Protein AF-A0A538LQ64-F1 (afdb_monomer_lite)

Sequence (59 aa):
RSADADALLSRAVDRLPLSGRGRARVARAARTIAALAGAEQVHAEHVAEALAYRPNALE

Radius of gyration: 10.89 Å; chains: 1; bounding box: 21×21×30 Å

Secondary structure (DSSP, 8-state):
--HHHHHHHHHHHHHS---HHHHHHHHHHHHHHHHHTT-SS--HHHHHHHHHTPPP---

Foldseek 3Di:
DDPLLVVLLVVCVVVPVQDPVNSVQLVVQQVVQCVVVVHPDRDNVSSVVSVVPDDDPPD

Structure (mmCIF, N/CA/C/O backbone):
data_AF-A0A538LQ64-F1
#
_entry.id   AF-A0A538LQ64-F1
#
loop_
_atom_site.group_PDB
_atom_site.id
_atom_site.type_symbol
_atom_site.label_atom_id
_atom_site.label_alt_id
_atom_site.label_comp_id
_atom_site.label_asym_id
_atom_site.label_entity_id
_atom_site.label_seq_id
_atom_site.pdbx_PDB_ins_code
_atom_site.Cartn_x
_atom_site.Cartn_y
_atom_site.Cartn_z
_atom_site.occupancy
_atom_site.B_iso_or_equiv
_atom_site.auth_seq_id
_atom_site.auth_comp_id
_atom_site.auth_asym_id
_atom_site.auth_atom_id
_atom_site.pdbx_PDB_model_num
ATOM 1 N N . ARG A 1 1 ? 0.633 -3.349 9.073 1.00 89.69 1 ARG A N 1
ATOM 2 C CA . ARG A 1 1 ? -0.097 -3.592 7.806 1.00 89.69 1 ARG A CA 1
ATOM 3 C C . ARG A 1 1 ? -1.037 -4.742 8.087 1.00 89.69 1 ARG A C 1
ATOM 5 O O . ARG A 1 1 ? -0.641 -5.609 8.855 1.00 89.69 1 ARG A O 1
ATOM 12 N N . SER A 1 2 ? -2.243 -4.732 7.531 1.00 96.12 2 SER A N 1
ATOM 13 C CA . SER A 1 2 ? -3.082 -5.928 7.556 1.00 96.12 2 SER A CA 1
ATOM 14 C C . SER A 1 2 ? -2.459 -7.034 6.699 1.00 96.12 2 SER A C 1
ATOM 16 O O . SER A 1 2 ? -1.651 -6.754 5.807 1.00 96.12 2 SER A O 1
ATOM 18 N N . ALA A 1 3 ? -2.874 -8.280 6.936 1.00 96.19 3 ALA A N 1
ATOM 19 C CA . ALA A 1 3 ? -2.466 -9.418 6.113 1.00 96.19 3 ALA A CA 1
ATOM 20 C C . ALA A 1 3 ? -2.776 -9.183 4.621 1.00 96.19 3 ALA A C 1
ATOM 22 O O . ALA A 1 3 ? -1.929 -9.439 3.766 1.00 96.19 3 ALA A O 1
ATOM 23 N N . ASP A 1 4 ? -3.936 -8.597 4.310 1.00 96.31 4 ASP A N 1
ATOM 24 C CA . ASP A 1 4 ? -4.330 -8.277 2.932 1.00 96.31 4 ASP A CA 1
ATOM 25 C C . ASP A 1 4 ? -3.432 -7.218 2.288 1.00 96.31 4 ASP A C 1
ATOM 27 O O . ASP A 1 4 ? -3.107 -7.304 1.103 1.00 96.31 4 ASP A O 1
ATOM 31 N N . ALA A 1 5 ? -2.982 -6.228 3.065 1.00 96.62 5 ALA A N 1
ATOM 32 C CA . ALA A 1 5 ? -2.055 -5.210 2.586 1.00 96.62 5 ALA A CA 1
ATOM 33 C C . ALA A 1 5 ? -0.675 -5.803 2.255 1.00 96.62 5 ALA A C 1
ATOM 35 O O . ALA A 1 5 ? -0.037 -5.394 1.280 1.00 96.62 5 ALA A O 1
ATOM 36 N N . ASP A 1 6 ? -0.205 -6.767 3.051 1.00 95.50 6 ASP A N 1
ATOM 37 C CA . ASP A 1 6 ? 1.039 -7.489 2.774 1.00 95.50 6 ASP A CA 1
ATOM 38 C C . ASP A 1 6 ? 0.899 -8.425 1.567 1.00 95.50 6 ASP A C 1
ATOM 40 O O . ASP A 1 6 ? 1.770 -8.418 0.691 1.00 95.50 6 ASP A O 1
ATOM 44 N N . ALA A 1 7 ? -0.221 -9.143 1.454 1.00 96.12 7 ALA A N 1
ATOM 45 C CA . ALA A 1 7 ? -0.519 -9.991 0.303 1.00 96.12 7 ALA A CA 1
ATOM 46 C C . ALA A 1 7 ? -0.604 -9.182 -1.001 1.00 96.12 7 ALA A C 1
ATOM 48 O O . ALA A 1 7 ? -0.026 -9.580 -2.016 1.00 96.12 7 ALA A O 1
ATOM 49 N N . LEU A 1 8 ? -1.275 -8.024 -0.982 1.00 95.81 8 LEU A N 1
ATOM 50 C CA . LEU A 1 8 ? -1.370 -7.144 -2.145 1.00 95.81 8 LEU A CA 1
ATOM 51 C C . LEU A 1 8 ? 0.003 -6.609 -2.558 1.00 95.81 8 LEU A C 1
ATOM 53 O O . LEU A 1 8 ? 0.346 -6.671 -3.738 1.00 95.81 8 LEU A O 1
ATOM 57 N N . LEU A 1 9 ? 0.809 -6.126 -1.605 1.00 92.44 9 LEU A N 1
ATOM 58 C CA . LEU A 1 9 ? 2.146 -5.628 -1.924 1.00 92.44 9 LEU A CA 1
ATOM 59 C C . LEU A 1 9 ? 3.043 -6.736 -2.490 1.00 92.44 9 LEU A C 1
ATOM 61 O O . LEU A 1 9 ? 3.793 -6.472 -3.425 1.00 92.44 9 LEU A O 1
ATOM 65 N N . SER A 1 10 ? 2.966 -7.958 -1.952 1.00 92.44 10 SER A N 1
ATOM 66 C CA . SER A 1 10 ? 3.723 -9.101 -2.480 1.00 92.44 10 SER A CA 1
ATOM 67 C C . SER A 1 10 ? 3.339 -9.392 -3.930 1.00 92.44 10 SER A C 1
ATOM 69 O O . SER A 1 10 ? 4.195 -9.355 -4.807 1.00 92.44 10 SER A O 1
ATOM 71 N N . ARG A 1 11 ? 2.038 -9.548 -4.208 1.00 93.88 11 ARG A N 1
ATOM 72 C CA . ARG A 1 11 ? 1.529 -9.791 -5.570 1.00 93.88 11 ARG A CA 1
ATOM 73 C C . ARG A 1 11 ? 1.895 -8.666 -6.539 1.00 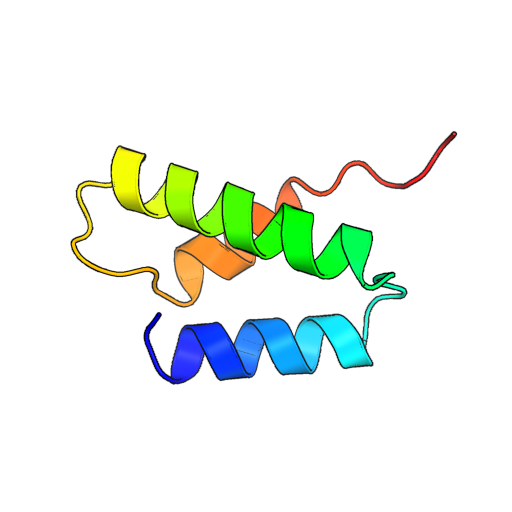93.88 11 ARG A C 1
ATOM 75 O O . ARG A 1 11 ? 2.134 -8.914 -7.717 1.00 93.88 11 ARG A O 1
ATOM 82 N N . ALA A 1 12 ? 1.915 -7.424 -6.059 1.00 91.31 12 ALA A N 1
ATOM 83 C CA . ALA A 1 12 ? 2.321 -6.276 -6.858 1.00 91.31 12 ALA A CA 1
ATOM 84 C C . ALA A 1 12 ? 3.813 -6.322 -7.213 1.00 91.31 12 ALA A C 1
ATOM 86 O O . ALA A 1 12 ? 4.163 -5.963 -8.330 1.00 91.31 12 ALA A O 1
ATOM 87 N N . VAL A 1 13 ? 4.681 -6.782 -6.307 1.00 88.56 13 VAL A N 1
ATOM 88 C CA . VAL A 1 13 ? 6.115 -6.988 -6.584 1.00 88.56 13 VAL A CA 1
ATOM 89 C C . VAL A 1 13 ? 6.338 -8.102 -7.605 1.00 88.56 13 VAL A C 1
ATOM 91 O O . VAL A 1 13 ? 7.227 -7.969 -8.436 1.00 88.56 13 VAL A O 1
ATOM 94 N N . ASP A 1 14 ? 5.509 -9.147 -7.595 1.00 87.81 14 ASP A N 1
ATOM 95 C CA . ASP A 1 14 ? 5.615 -10.239 -8.573 1.00 87.81 14 ASP A CA 1
ATOM 96 C C . ASP A 1 14 ? 5.169 -9.812 -9.983 1.00 87.81 14 ASP A C 1
ATOM 98 O O . ASP A 1 14 ? 5.676 -10.313 -10.985 1.00 87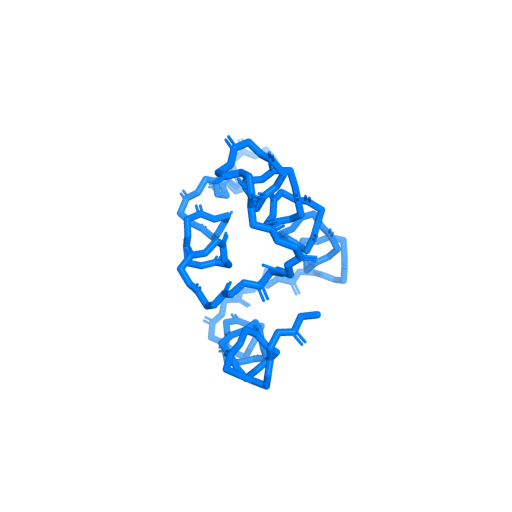.81 14 ASP A O 1
ATOM 102 N N . ARG A 1 15 ? 4.197 -8.893 -10.078 1.00 89.19 15 ARG A N 1
ATOM 103 C CA . ARG A 1 15 ? 3.587 -8.474 -11.356 1.00 89.19 15 ARG A CA 1
ATOM 104 C C . ARG A 1 15 ? 4.164 -7.195 -11.945 1.00 89.19 15 ARG A C 1
ATOM 106 O O . ARG A 1 15 ? 4.059 -6.974 -13.147 1.00 89.19 15 ARG A O 1
ATOM 113 N N . LEU A 1 16 ? 4.708 -6.321 -11.109 1.00 85.88 16 LEU A N 1
ATOM 114 C CA . LEU A 1 16 ? 5.282 -5.046 -11.518 1.00 85.88 16 LEU A CA 1
ATOM 115 C C . LEU A 1 16 ? 6.800 -5.123 -11.344 1.00 85.88 16 LEU A C 1
ATOM 117 O O . LEU A 1 16 ? 7.251 -5.661 -10.337 1.00 85.88 16 LEU A O 1
ATOM 121 N N . PRO A 1 17 ? 7.608 -4.518 -12.234 1.00 83.88 17 PRO A N 1
ATOM 122 C CA . PRO A 1 17 ? 9.064 -4.474 -12.088 1.00 83.88 17 PRO A CA 1
ATOM 123 C C . PRO A 1 17 ? 9.474 -3.494 -10.973 1.00 83.88 17 PRO A C 1
ATOM 125 O O . PRO A 1 17 ? 10.053 -2.430 -11.208 1.00 83.88 17 PRO A O 1
ATOM 128 N N . LEU A 1 18 ? 9.116 -3.808 -9.729 1.00 82.88 18 LEU A N 1
ATOM 129 C CA . LEU A 1 18 ? 9.485 -3.040 -8.552 1.00 82.88 18 LEU A CA 1
ATOM 130 C C . LEU A 1 18 ? 10.883 -3.452 -8.118 1.00 82.88 18 LEU A C 1
ATOM 132 O O . LEU A 1 18 ? 11.090 -4.526 -7.560 1.00 82.88 18 LEU A O 1
ATOM 136 N N . SER A 1 19 ? 11.843 -2.544 -8.279 1.00 89.19 19 SER A N 1
ATOM 137 C CA . SER A 1 19 ? 13.102 -2.668 -7.546 1.00 89.19 19 SER A CA 1
ATOM 138 C C . SER A 1 19 ? 12.836 -2.684 -6.033 1.00 89.19 19 SER A C 1
ATOM 140 O O . SER A 1 19 ? 11.806 -2.184 -5.563 1.00 89.19 19 SER A O 1
ATOM 142 N N . GLY A 1 20 ? 13.794 -3.164 -5.234 1.00 88.94 20 GLY A N 1
ATOM 143 C CA . GLY A 1 20 ? 13.693 -3.088 -3.768 1.00 88.94 20 GLY A CA 1
ATOM 144 C C . GLY A 1 20 ? 13.403 -1.663 -3.264 1.00 88.94 20 GLY A C 1
ATOM 145 O O . GLY A 1 20 ? 12.621 -1.473 -2.331 1.00 88.94 20 GLY A O 1
ATOM 146 N N . ARG A 1 21 ? 13.938 -0.644 -3.958 1.00 90.69 21 ARG A N 1
ATOM 147 C CA . ARG A 1 21 ? 13.632 0.776 -3.712 1.00 90.69 21 ARG A CA 1
ATOM 148 C C . ARG A 1 21 ? 12.192 1.139 -4.082 1.00 90.69 21 ARG A C 1
ATOM 150 O O . ARG A 1 21 ? 11.535 1.841 -3.316 1.00 90.69 21 ARG A O 1
ATOM 157 N N . GLY A 1 22 ? 11.686 0.643 -5.211 1.00 91.56 22 GLY A N 1
ATOM 158 C CA . GLY A 1 22 ? 10.290 0.813 -5.626 1.00 91.56 22 GLY A CA 1
ATOM 159 C C . GLY A 1 22 ? 9.310 0.236 -4.603 1.00 91.56 22 GLY A C 1
ATOM 160 O O . GLY A 1 22 ? 8.396 0.934 -4.165 1.00 91.56 22 GLY A O 1
ATOM 161 N N . ARG A 1 23 ? 9.566 -0.988 -4.126 1.00 92.69 23 ARG A N 1
ATOM 162 C CA . ARG A 1 23 ? 8.788 -1.618 -3.048 1.00 92.69 23 ARG A CA 1
ATOM 163 C C . ARG A 1 23 ? 8.810 -0.783 -1.765 1.00 92.69 23 ARG A C 1
ATOM 165 O O . ARG A 1 23 ? 7.764 -0.554 -1.158 1.00 92.69 23 ARG A O 1
ATOM 172 N N . ALA A 1 24 ? 9.985 -0.302 -1.355 1.00 93.00 24 ALA A N 1
ATOM 173 C CA . ALA A 1 24 ? 10.120 0.535 -0.164 1.00 93.00 24 ALA A CA 1
ATOM 174 C C . ALA A 1 24 ? 9.369 1.872 -0.297 1.00 93.00 24 ALA A C 1
ATOM 176 O O . ALA A 1 24 ? 8.751 2.318 0.672 1.00 93.00 24 ALA A O 1
ATOM 177 N N . ARG A 1 25 ? 9.379 2.490 -1.487 1.00 93.75 25 ARG A N 1
ATOM 178 C CA . ARG A 1 25 ? 8.632 3.724 -1.778 1.00 93.75 25 ARG A CA 1
ATOM 179 C C . ARG A 1 25 ? 7.126 3.507 -1.644 1.00 93.75 25 ARG A C 1
ATOM 181 O O . ARG A 1 25 ? 6.493 4.258 -0.908 1.00 93.75 25 ARG A O 1
ATOM 188 N N . VAL A 1 26 ? 6.580 2.454 -2.256 1.00 94.56 26 VAL A N 1
ATOM 189 C CA . VAL A 1 26 ? 5.153 2.094 -2.130 1.00 94.56 26 VAL A CA 1
ATOM 190 C C . VAL A 1 26 ? 4.779 1.876 -0.662 1.00 94.56 26 VAL A C 1
ATOM 192 O O . VAL A 1 26 ? 3.795 2.426 -0.181 1.00 94.56 26 VAL A O 1
ATOM 195 N N . ALA A 1 27 ? 5.607 1.152 0.097 1.00 94.88 27 ALA A N 1
ATOM 196 C CA . ALA A 1 27 ? 5.353 0.909 1.516 1.00 94.88 27 ALA A CA 1
ATOM 197 C C . ALA A 1 27 ? 5.424 2.176 2.396 1.00 94.88 27 ALA A C 1
ATOM 199 O O . ALA A 1 27 ? 4.860 2.187 3.493 1.00 94.88 27 ALA A O 1
ATOM 200 N N . ARG A 1 28 ? 6.151 3.225 1.983 1.00 96.44 28 ARG A N 1
ATOM 201 C CA . ARG A 1 28 ? 6.123 4.536 2.659 1.00 96.44 28 ARG A CA 1
ATOM 202 C C . ARG A 1 28 ? 4.884 5.331 2.261 1.00 96.44 28 ARG A C 1
ATOM 204 O O . ARG A 1 28 ? 4.192 5.801 3.153 1.00 96.44 28 ARG A O 1
ATOM 211 N N . ALA A 1 29 ? 4.570 5.402 0.969 1.00 96.75 29 ALA A N 1
ATOM 212 C CA . ALA A 1 29 ? 3.380 6.094 0.479 1.00 96.75 29 ALA A CA 1
ATOM 213 C C . ALA A 1 29 ? 2.094 5.524 1.103 1.00 96.75 29 ALA A C 1
ATOM 215 O O . ALA A 1 29 ? 1.301 6.280 1.647 1.00 96.75 29 ALA A O 1
ATOM 216 N N . ALA A 1 30 ? 1.951 4.196 1.167 1.00 97.69 30 ALA A N 1
ATOM 217 C CA . ALA A 1 30 ? 0.800 3.551 1.806 1.00 97.69 30 ALA A CA 1
ATOM 218 C C . ALA A 1 30 ? 0.675 3.885 3.305 1.00 97.69 30 ALA A C 1
ATOM 220 O O . ALA A 1 30 ? -0.429 3.944 3.836 1.00 97.69 30 ALA A O 1
ATOM 221 N N . ARG A 1 31 ? 1.801 4.116 4.000 1.00 97.69 31 ARG A N 1
ATOM 222 C CA . ARG A 1 31 ? 1.800 4.579 5.399 1.00 97.69 31 ARG A CA 1
ATOM 223 C C . ARG A 1 31 ? 1.331 6.021 5.520 1.00 97.69 31 ARG A C 1
ATOM 225 O 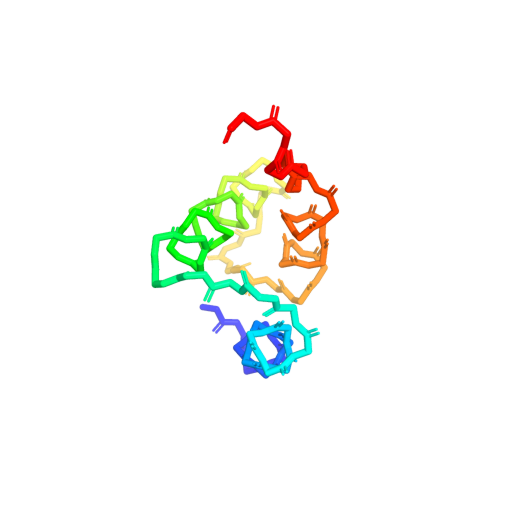O . ARG A 1 31 ? 0.558 6.315 6.420 1.00 97.69 31 ARG A O 1
ATOM 232 N N . THR A 1 32 ? 1.773 6.893 4.619 1.00 98.12 32 THR A N 1
ATOM 233 C CA . THR A 1 32 ? 1.298 8.278 4.567 1.00 98.12 32 THR A CA 1
ATOM 234 C C . THR A 1 32 ? -0.198 8.335 4.276 1.00 98.12 32 THR A C 1
ATOM 236 O O . THR A 1 32 ? -0.911 9.023 4.991 1.00 98.12 32 THR A O 1
ATOM 239 N N . ILE A 1 33 ? -0.685 7.568 3.298 1.00 98.31 33 ILE A N 1
ATOM 240 C CA . ILE A 1 33 ? -2.112 7.509 2.950 1.00 98.31 33 ILE A CA 1
ATOM 241 C C . ILE A 1 33 ? -2.943 7.028 4.144 1.00 98.31 33 ILE A C 1
ATOM 243 O O . ILE A 1 33 ? -3.908 7.685 4.511 1.00 98.31 33 ILE A O 1
ATOM 247 N N . ALA A 1 34 ? -2.523 5.949 4.816 1.00 98.56 34 ALA A N 1
ATOM 248 C CA . ALA A 1 34 ? -3.210 5.465 6.015 1.00 98.56 34 ALA A CA 1
ATOM 249 C C . ALA A 1 34 ? -3.271 6.527 7.127 1.00 98.56 34 ALA A C 1
ATOM 251 O O . ALA A 1 34 ? -4.312 6.706 7.751 1.00 98.56 34 ALA A O 1
ATOM 252 N N . ALA A 1 35 ? -2.171 7.257 7.344 1.00 98.38 35 ALA A N 1
ATOM 253 C CA . ALA A 1 35 ? -2.126 8.335 8.326 1.00 98.38 35 ALA A CA 1
ATOM 254 C C . ALA A 1 35 ? -3.065 9.496 7.954 1.00 98.38 35 ALA A C 1
ATOM 256 O O . ALA A 1 35 ? -3.756 10.017 8.823 1.00 98.38 35 ALA A O 1
ATOM 257 N N . LEU A 1 36 ? -3.129 9.871 6.672 1.00 98.44 36 LEU A N 1
ATOM 258 C CA . LEU A 1 36 ? -4.054 10.897 6.175 1.00 98.44 36 LEU A CA 1
ATOM 259 C C . LEU A 1 36 ? -5.522 10.461 6.285 1.00 98.44 36 LEU A C 1
ATOM 261 O O . LEU A 1 36 ? -6.382 11.291 6.557 1.00 98.44 36 LEU A O 1
ATOM 265 N N . ALA A 1 37 ? -5.796 9.166 6.125 1.00 98.00 37 ALA A N 1
ATOM 266 C CA . ALA A 1 37 ? -7.117 8.575 6.315 1.00 98.00 37 ALA A CA 1
ATOM 267 C C . ALA A 1 37 ? -7.501 8.383 7.798 1.00 98.00 37 ALA A C 1
ATOM 269 O O . ALA A 1 37 ? -8.611 7.943 8.087 1.00 98.00 37 ALA A O 1
ATOM 270 N N . GLY A 1 38 ? -6.601 8.675 8.747 1.00 98.12 38 GLY A N 1
ATOM 271 C CA . GLY A 1 38 ? -6.829 8.441 10.177 1.0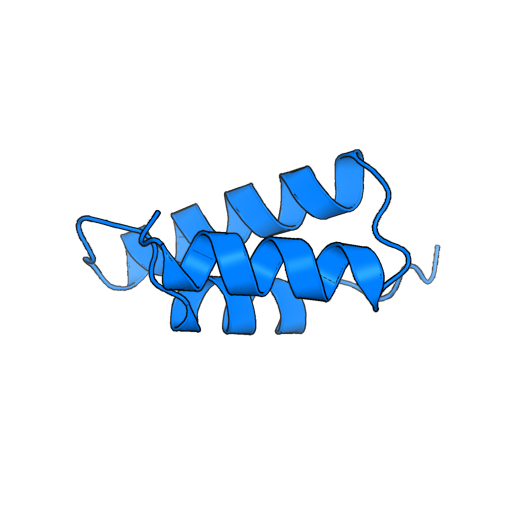0 98.12 38 GLY A CA 1
ATOM 272 C C . GLY A 1 38 ? -6.870 6.959 10.571 1.00 98.12 38 GLY A C 1
ATOM 273 O O . GLY A 1 38 ? -7.374 6.620 11.639 1.00 98.12 38 GLY A O 1
ATOM 274 N N . ALA A 1 39 ? -6.356 6.063 9.726 1.00 98.19 39 ALA A N 1
ATOM 275 C CA . ALA A 1 39 ? -6.348 4.631 9.989 1.00 98.19 39 ALA A CA 1
ATOM 276 C C . ALA A 1 39 ? -5.162 4.233 10.883 1.00 98.19 39 ALA A C 1
ATOM 278 O O . ALA A 1 39 ? -4.006 4.520 10.567 1.00 98.19 39 ALA A O 1
ATOM 279 N N . GLU A 1 40 ? -5.428 3.483 11.959 1.00 95.56 40 GLU A N 1
ATOM 280 C CA . GLU A 1 40 ? -4.383 2.971 12.868 1.00 95.56 40 GLU A CA 1
ATOM 281 C C . GLU A 1 40 ? -3.402 2.015 12.179 1.00 95.56 40 GLU A C 1
ATOM 283 O O . GLU A 1 40 ? -2.242 1.880 12.576 1.00 95.56 40 GLU A O 1
ATOM 288 N N . GLN A 1 41 ? -3.853 1.349 11.116 1.00 97.69 41 GLN A N 1
ATOM 289 C CA . GLN A 1 41 ? -3.031 0.436 10.344 1.00 97.69 41 GLN A CA 1
ATOM 290 C C . GLN A 1 41 ? -3.198 0.648 8.841 1.00 97.69 41 GLN A C 1
ATOM 292 O O . GLN A 1 41 ? -4.217 1.094 8.325 1.00 97.69 41 GLN A O 1
ATOM 297 N N . VAL A 1 42 ? -2.173 0.249 8.098 1.00 98.38 42 VAL A N 1
ATOM 298 C CA . VAL A 1 42 ? -2.224 0.239 6.636 1.00 98.38 42 VAL A CA 1
ATOM 299 C C . VAL A 1 42 ? -3.051 -0.957 6.155 1.00 98.38 42 VAL A C 1
ATOM 301 O O . VAL A 1 42 ? -2.643 -2.102 6.376 1.00 98.38 42 VAL A O 1
ATOM 304 N N . HIS A 1 43 ? -4.155 -0.673 5.464 1.00 98.50 43 HIS A N 1
ATOM 305 C CA . HIS A 1 43 ? -5.019 -1.626 4.772 1.00 98.50 43 HIS A CA 1
ATOM 306 C C . HIS A 1 43 ? -4.656 -1.765 3.286 1.00 98.50 43 HIS A C 1
ATOM 308 O O . HIS A 1 43 ? -3.815 -1.032 2.756 1.00 98.50 43 HIS A O 1
ATOM 314 N N . ALA A 1 44 ? -5.269 -2.746 2.619 1.00 98.00 44 ALA A N 1
ATOM 315 C CA . ALA A 1 44 ? -5.028 -3.027 1.208 1.00 98.00 44 ALA A CA 1
ATOM 316 C C . ALA A 1 44 ? -5.381 -1.832 0.304 1.00 98.00 44 ALA A C 1
ATOM 318 O O . ALA A 1 44 ? -4.656 -1.580 -0.653 1.00 98.00 44 ALA A O 1
ATOM 319 N N . GLU A 1 45 ? -6.413 -1.054 0.640 1.00 98.12 45 GLU A N 1
ATOM 320 C CA . GLU A 1 45 ? -6.799 0.155 -0.105 1.00 98.12 45 GLU A CA 1
ATOM 321 C C . GLU A 1 45 ? -5.677 1.204 -0.148 1.00 98.12 45 GLU A C 1
ATOM 323 O O . GLU A 1 45 ? -5.326 1.685 -1.222 1.00 98.12 45 GLU A O 1
ATOM 328 N N . HIS A 1 46 ? -4.997 1.450 0.977 1.00 98.38 46 HIS A N 1
ATOM 329 C CA . HIS A 1 46 ? -3.873 2.388 1.035 1.00 98.38 46 HIS A CA 1
ATOM 330 C C . HIS A 1 46 ? -2.676 1.901 0.203 1.00 98.38 46 HIS A C 1
ATOM 332 O O . HIS A 1 46 ? -1.916 2.699 -0.346 1.00 98.38 46 HIS A O 1
ATOM 338 N N . VAL A 1 47 ? -2.477 0.579 0.114 1.00 97.31 47 VAL A N 1
ATOM 339 C CA . VAL A 1 47 ? -1.441 -0.018 -0.744 1.00 97.31 47 VAL A CA 1
ATOM 340 C C . VAL A 1 47 ? -1.825 0.099 -2.217 1.00 97.31 47 VAL A C 1
ATOM 342 O O . VAL A 1 47 ? -0.964 0.426 -3.031 1.00 97.31 47 VAL A O 1
ATOM 345 N N . ALA A 1 48 ? -3.090 -0.143 -2.562 1.00 96.75 48 ALA A N 1
ATOM 346 C CA . ALA A 1 48 ? -3.595 0.008 -3.923 1.00 96.75 48 ALA A CA 1
ATOM 347 C C . ALA A 1 48 ? -3.438 1.453 -4.414 1.00 96.75 48 ALA A C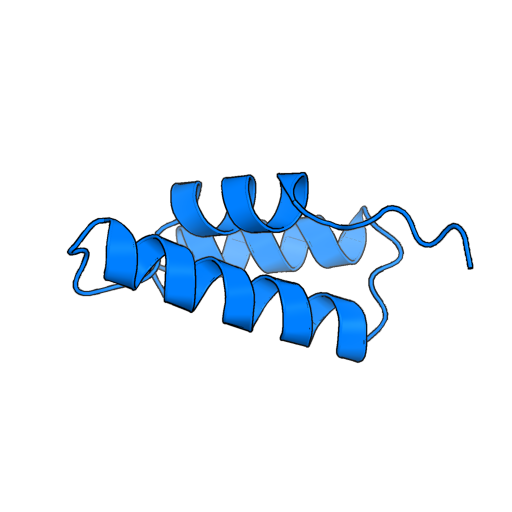 1
ATOM 349 O O . ALA A 1 48 ? -2.908 1.681 -5.501 1.00 96.75 48 ALA A O 1
ATOM 350 N N . GLU A 1 49 ? -3.798 2.423 -3.579 1.00 97.25 49 GLU A N 1
ATOM 351 C CA . GLU A 1 49 ? -3.648 3.841 -3.888 1.00 97.25 49 GLU A CA 1
ATOM 352 C C . GLU A 1 49 ? -2.164 4.241 -4.011 1.00 97.25 49 GLU A C 1
ATOM 354 O O . GLU A 1 49 ? -1.754 4.865 -4.990 1.00 97.25 49 GLU A O 1
ATOM 359 N N . ALA A 1 50 ? -1.302 3.773 -3.101 1.00 96.25 50 ALA A N 1
ATOM 360 C CA . ALA A 1 50 ? 0.144 3.989 -3.200 1.00 96.25 50 ALA A CA 1
ATOM 361 C C . ALA A 1 50 ? 0.770 3.404 -4.478 1.00 96.25 50 ALA A C 1
ATOM 363 O O . ALA A 1 50 ? 1.732 3.962 -5.012 1.00 96.25 50 ALA A O 1
ATOM 364 N N . LEU A 1 51 ? 0.265 2.262 -4.951 1.00 94.12 51 LEU A N 1
ATOM 365 C CA . LEU A 1 51 ? 0.688 1.655 -6.212 1.00 94.12 51 LEU A CA 1
ATOM 366 C C . LEU A 1 51 ? 0.222 2.481 -7.415 1.00 94.12 51 LEU A C 1
ATOM 368 O O . LEU A 1 51 ? 0.990 2.604 -8.369 1.00 94.12 51 LEU A O 1
ATOM 372 N N . ALA A 1 52 ? -0.978 3.065 -7.357 1.00 92.50 52 ALA A N 1
ATOM 373 C CA . ALA A 1 52 ? -1.513 3.939 -8.401 1.00 92.50 52 ALA A CA 1
ATOM 374 C C . ALA A 1 52 ? -0.719 5.250 -8.529 1.00 92.50 52 ALA A C 1
ATOM 376 O O . ALA A 1 52 ? -0.480 5.713 -9.640 1.00 92.50 52 ALA A O 1
ATOM 377 N N . TYR A 1 53 ? -0.220 5.796 -7.416 1.00 88.12 53 TYR A N 1
ATOM 378 C CA . TYR A 1 53 ? 0.659 6.971 -7.419 1.00 88.12 53 TYR A CA 1
ATOM 379 C C . TYR A 1 53 ? 2.096 6.689 -7.841 1.00 88.12 53 TYR A C 1
ATOM 381 O O . TYR A 1 53 ? 2.929 7.597 -7.767 1.00 88.12 53 TYR A O 1
ATOM 389 N N . ARG A 1 54 ? 2.452 5.460 -8.243 1.00 75.75 54 ARG A N 1
ATOM 390 C CA . ARG A 1 54 ? 3.810 5.235 -8.736 1.00 75.75 54 ARG A CA 1
ATOM 391 C C . ARG A 1 54 ? 4.057 6.189 -9.901 1.00 75.75 54 ARG A C 1
ATOM 393 O O . ARG A 1 54 ? 3.381 6.059 -10.920 1.00 75.75 54 ARG A O 1
ATOM 400 N N . PRO A 1 55 ? 5.067 7.071 -9.811 1.00 62.38 55 PRO A N 1
ATOM 401 C CA . PRO A 1 55 ? 5.586 7.657 -11.024 1.00 62.38 55 PRO A CA 1
ATOM 402 C C . PRO A 1 55 ? 6.054 6.472 -11.869 1.00 62.38 55 PRO A C 1
ATOM 404 O O . PRO A 1 55 ? 6.873 5.659 -11.411 1.00 62.38 55 PRO A O 1
ATOM 407 N N . ASN A 1 56 ? 5.473 6.312 -13.061 1.00 57.44 56 ASN A N 1
ATOM 408 C CA . ASN A 1 56 ? 6.108 5.497 -14.085 1.00 57.44 56 ASN A CA 1
ATOM 409 C C . ASN A 1 56 ? 7.551 5.986 -14.150 1.00 57.44 56 ASN A C 1
ATOM 411 O O . ASN A 1 56 ? 7.788 7.192 -14.175 1.00 57.44 56 ASN A O 1
ATOM 415 N N . ALA A 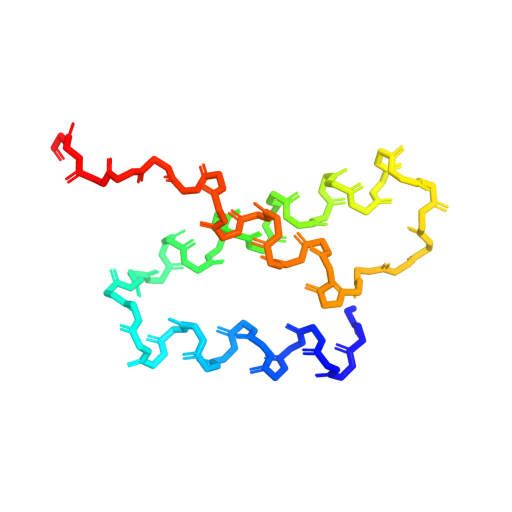1 57 ? 8.501 5.059 -14.070 1.00 49.66 57 ALA A N 1
ATOM 416 C CA . ALA A 1 57 ? 9.903 5.379 -14.263 1.00 49.66 57 ALA A CA 1
ATOM 417 C C . ALA A 1 57 ? 10.084 5.767 -15.738 1.00 49.66 57 ALA A C 1
ATOM 419 O O . ALA A 1 57 ? 10.458 4.945 -16.562 1.00 49.66 57 ALA A O 1
ATOM 420 N N . LEU A 1 58 ? 9.685 6.986 -16.077 1.00 42.12 58 LEU A N 1
ATOM 421 C CA . LEU A 1 58 ? 10.202 7.737 -17.199 1.00 42.12 58 LEU A CA 1
ATOM 422 C C . LEU A 1 58 ? 11.168 8.746 -16.597 1.00 42.12 58 LEU A C 1
ATOM 424 O O . LEU A 1 58 ? 10.818 9.912 -16.501 1.00 42.12 58 LEU A O 1
ATOM 428 N N . GLU A 1 59 ? 12.306 8.239 -16.119 1.00 38.03 59 GLU A N 1
ATOM 429 C CA . GLU A 1 59 ? 13.625 8.889 -16.105 1.00 38.03 59 GLU A CA 1
ATOM 430 C C . GLU A 1 59 ? 14.693 7.789 -16.096 1.00 38.03 59 GLU A C 1
ATOM 432 O O . GLU A 1 59 ? 14.613 6.893 -15.217 1.00 38.03 59 GLU A O 1
#

pLDDT: mean 90.29, std 13.36, range [38.03, 98.56]